Protein AF-A0A961WMA2-F1 (afdb_monomer_lite)

Sequence (64 aa):
MLGEDEDWLHELSLDMDPEDGHLWVQDINDREVPAFTQYGIECLKQIIADERASNSVPAPKRKP

pLDDT: mean 88.11, std 11.59, range [53.25, 97.38]

Radius of gyration: 12.67 Å; chains: 1; bounding box: 26×25×36 Å

Secondary structure (DSSP, 8-state):
--SS-HHHHHHHHTT--GGGTEEEEEPTTS-EEEEE-HHHHHHHHHHHHHHHHHTSSPPPP---

Foldseek 3Di:
DPLADPVVLVVLCVPDDVVQQWDWDADPVRDIDIDGDPSNVVVSVVSVVVCVVVVPDDGDDPDD

Structure (mmCIF, N/CA/C/O backbone):
data_AF-A0A961WMA2-F1
#
_entry.id   AF-A0A961WMA2-F1
#
loop_
_atom_site.group_PDB
_atom_site.id
_atom_site.type_symbol
_atom_site.label_atom_id
_atom_site.label_alt_id
_atom_site.label_comp_id
_atom_site.label_asym_id
_atom_site.label_entity_id
_atom_site.label_seq_id
_atom_site.pdbx_PDB_ins_code
_atom_site.Cartn_x
_atom_site.Cartn_y
_atom_site.Cartn_z
_atom_site.occupancy
_atom_site.B_iso_or_equiv
_atom_site.auth_seq_id
_atom_site.auth_comp_id
_atom_site.auth_asym_id
_atom_site.auth_atom_id
_atom_site.pdbx_PDB_model_num
ATOM 1 N N . MET A 1 1 ? 0.102 -12.178 5.017 1.00 66.44 1 MET A N 1
ATOM 2 C CA . MET A 1 1 ? -0.972 -11.242 4.621 1.00 66.44 1 MET A CA 1
ATOM 3 C C . MET A 1 1 ? -1.551 -10.617 5.870 1.00 66.44 1 MET A C 1
ATOM 5 O O . MET A 1 1 ? -1.639 -11.317 6.870 1.00 66.44 1 MET A O 1
ATOM 9 N N . LEU A 1 2 ? -1.890 -9.327 5.831 1.00 85.56 2 LEU A N 1
ATOM 10 C CA . LEU A 1 2 ? -2.236 -8.501 7.001 1.00 85.56 2 LEU A CA 1
ATOM 11 C C . LEU A 1 2 ? -3.500 -8.955 7.763 1.00 85.56 2 LEU A C 1
ATOM 13 O O . LEU A 1 2 ? -3.807 -8.405 8.812 1.00 85.56 2 LEU A O 1
ATOM 17 N N . GLY A 1 3 ? -4.190 -10.000 7.290 1.00 88.44 3 GLY A N 1
ATOM 18 C CA . GLY A 1 3 ? -5.370 -10.573 7.944 1.00 88.44 3 GLY A CA 1
ATOM 19 C C . GLY A 1 3 ? -6.649 -9.769 7.709 1.00 88.44 3 GLY A C 1
ATOM 20 O O . GLY A 1 3 ? -7.637 -9.994 8.415 1.00 88.44 3 GLY A O 1
ATOM 21 N N . GLU A 1 4 ? -6.597 -8.860 6.739 1.00 89.12 4 GLU A N 1
ATOM 22 C CA . GLU A 1 4 ? -7.665 -7.977 6.289 1.00 89.12 4 GLU A CA 1
ATOM 23 C C . GLU A 1 4 ? -8.163 -8.428 4.908 1.00 89.12 4 GLU A C 1
ATOM 25 O O . GLU A 1 4 ? -7.501 -9.218 4.231 1.00 89.12 4 GLU A O 1
ATOM 30 N N . ASP A 1 5 ? -9.337 -7.948 4.515 1.00 90.88 5 ASP A N 1
ATOM 31 C CA . ASP A 1 5 ? -9.931 -8.230 3.207 1.00 90.88 5 ASP A CA 1
ATOM 32 C C . ASP A 1 5 ? -9.128 -7.567 2.076 1.00 90.88 5 ASP A C 1
ATOM 34 O O . ASP A 1 5 ? -8.694 -6.423 2.206 1.00 90.88 5 ASP A O 1
ATOM 38 N N . GLU A 1 6 ? -8.913 -8.299 0.983 1.00 89.69 6 GLU A N 1
ATOM 39 C CA . GLU A 1 6 ? -8.055 -7.853 -0.122 1.00 89.69 6 GLU A CA 1
ATOM 40 C C . GLU A 1 6 ? -8.626 -6.640 -0.861 1.00 89.69 6 GLU A C 1
ATOM 42 O O . GLU A 1 6 ? -7.860 -5.734 -1.180 1.00 89.69 6 GLU A O 1
ATOM 47 N N . ASP A 1 7 ? -9.946 -6.581 -1.069 1.00 90.31 7 ASP A N 1
ATOM 48 C CA . ASP A 1 7 ? -10.587 -5.451 -1.749 1.00 90.31 7 ASP A CA 1
ATOM 49 C C . ASP A 1 7 ? -10.430 -4.179 -0.903 1.00 90.31 7 ASP A C 1
ATOM 51 O O . ASP A 1 7 ? -10.119 -3.108 -1.413 1.00 90.31 7 ASP A O 1
ATOM 55 N N . TRP A 1 8 ? -10.555 -4.295 0.421 1.00 90.38 8 TRP A N 1
ATOM 56 C CA . TRP A 1 8 ? -10.338 -3.158 1.317 1.00 90.38 8 TRP A CA 1
ATOM 57 C C . TRP A 1 8 ? -8.876 -2.719 1.396 1.00 90.38 8 TRP A C 1
ATOM 59 O O . TRP A 1 8 ? -8.595 -1.524 1.377 1.00 90.38 8 TRP A O 1
ATOM 69 N N . LEU A 1 9 ? -7.934 -3.665 1.449 1.00 92.25 9 LEU A N 1
ATOM 70 C CA . LEU A 1 9 ? -6.509 -3.334 1.368 1.00 92.25 9 LEU A CA 1
ATOM 71 C C . LEU A 1 9 ? -6.165 -2.645 0.045 1.00 92.25 9 LEU A C 1
ATOM 73 O O . LEU A 1 9 ? -5.309 -1.763 0.033 1.00 92.25 9 LEU A O 1
ATOM 77 N N . HIS A 1 10 ? -6.829 -3.037 -1.045 1.00 91.25 10 HIS A N 1
ATOM 78 C CA . HIS A 1 10 ? -6.667 -2.394 -2.336 1.00 91.25 10 HIS A CA 1
ATOM 79 C C . HIS A 1 10 ? -7.113 -0.931 -2.288 1.00 91.25 10 HIS A C 1
ATOM 81 O O . HIS A 1 10 ? -6.308 -0.069 -2.627 1.00 91.25 10 HIS A O 1
ATOM 87 N N . GLU A 1 11 ? -8.316 -0.641 -1.784 1.00 92.12 11 GLU A N 1
ATOM 88 C CA . GLU A 1 11 ? -8.814 0.737 -1.644 1.00 92.12 11 GLU A CA 1
ATOM 89 C C . GLU A 1 11 ? -7.866 1.609 -0.811 1.00 92.12 11 GLU A C 1
ATOM 91 O O . GLU A 1 11 ? -7.503 2.700 -1.234 1.00 92.12 11 GLU A O 1
ATOM 96 N N . LEU A 1 12 ? -7.379 1.104 0.328 1.00 92.56 12 LEU A N 1
ATOM 97 C CA . LEU A 1 12 ? -6.420 1.844 1.159 1.00 92.56 12 LEU A CA 1
ATOM 98 C C . LEU A 1 12 ? -5.071 2.073 0.466 1.00 92.56 12 LEU A C 1
ATOM 100 O O . LEU A 1 12 ? -4.411 3.078 0.710 1.00 92.56 12 LEU A O 1
ATOM 104 N N . SER A 1 13 ? -4.635 1.143 -0.387 1.00 93.56 13 SER A N 1
ATOM 105 C CA . SER A 1 13 ? -3.381 1.299 -1.131 1.00 93.56 13 SER A CA 1
ATOM 106 C C . SER A 1 13 ? -3.460 2.345 -2.244 1.00 93.56 13 SER A C 1
ATOM 108 O O . SER A 1 13 ? -2.417 2.807 -2.701 1.00 93.56 13 SER A O 1
ATOM 110 N N . LEU A 1 14 ? -4.665 2.753 -2.668 1.00 91.62 14 LEU A N 1
ATOM 111 C CA . LEU A 1 14 ? -4.837 3.810 -3.670 1.00 91.62 14 LEU A CA 1
ATOM 112 C C . LEU A 1 14 ? -4.379 5.183 -3.159 1.00 91.62 14 LEU A C 1
ATOM 114 O O . LEU A 1 14 ? -4.029 6.033 -3.974 1.00 91.62 14 LEU A O 1
ATOM 118 N N . ASP A 1 15 ? -4.329 5.373 -1.839 1.00 90.75 15 ASP A N 1
ATOM 119 C CA . ASP A 1 15 ? -3.824 6.595 -1.203 1.00 90.75 15 ASP A CA 1
ATOM 120 C C . ASP A 1 15 ? -2.288 6.621 -1.075 1.00 90.75 15 ASP A C 1
ATOM 122 O O . ASP A 1 15 ? -1.729 7.605 -0.595 1.00 90.75 15 ASP A O 1
ATOM 126 N N . MET A 1 16 ? -1.594 5.549 -1.475 1.00 94.88 16 MET A N 1
ATOM 127 C CA . MET A 1 16 ? -0.136 5.447 -1.386 1.00 94.88 16 MET A CA 1
ATOM 128 C C . MET A 1 16 ? 0.552 5.845 -2.690 1.00 94.88 16 MET A C 1
ATOM 130 O O . MET A 1 16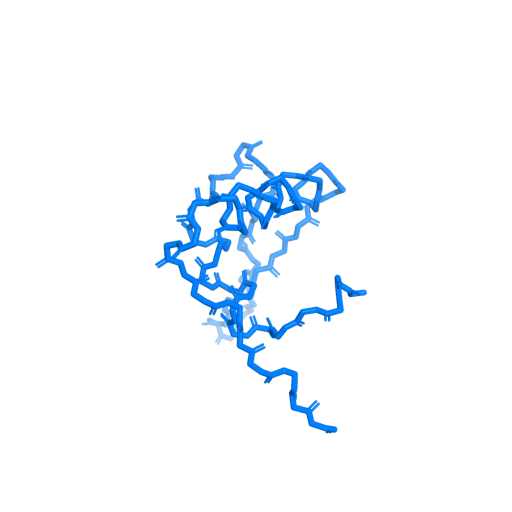 ? 0.227 5.323 -3.763 1.00 94.88 16 MET A O 1
ATOM 134 N N . ASP A 1 17 ? 1.603 6.653 -2.568 1.00 95.25 17 ASP A N 1
ATOM 135 C CA . ASP A 1 17 ? 2.489 7.006 -3.674 1.00 95.25 17 ASP A CA 1
ATOM 136 C C . ASP A 1 17 ? 3.627 5.974 -3.857 1.00 95.25 17 ASP A C 1
ATOM 138 O O . ASP A 1 17 ? 3.926 5.176 -2.958 1.00 95.25 17 ASP A O 1
ATOM 142 N N . PRO A 1 18 ? 4.354 5.993 -4.996 1.00 95.38 18 PRO A N 1
ATOM 143 C CA . PRO A 1 18 ? 5.538 5.151 -5.189 1.00 95.38 18 PRO A CA 1
ATOM 144 C C . PRO A 1 18 ? 6.611 5.306 -4.103 1.00 95.38 18 PRO A C 1
ATOM 146 O O . PRO A 1 18 ? 7.303 4.339 -3.773 1.00 95.38 18 PRO A O 1
ATOM 149 N N . GLU A 1 19 ? 6.744 6.505 -3.530 1.00 96.88 19 GLU A N 1
ATOM 150 C CA . GLU A 1 19 ? 7.681 6.807 -2.438 1.00 96.88 19 GLU A CA 1
ATOM 151 C C . GLU A 1 19 ? 7.287 6.127 -1.120 1.00 96.88 19 GLU A C 1
ATOM 153 O O . GLU A 1 19 ? 8.160 5.758 -0.332 1.00 96.88 19 GLU A O 1
ATOM 158 N N . ASP A 1 20 ? 5.996 5.844 -0.933 1.00 97.06 20 ASP A N 1
ATOM 159 C CA . ASP A 1 20 ? 5.497 5.031 0.175 1.00 97.06 20 ASP A CA 1
ATOM 160 C C . ASP A 1 20 ? 5.751 3.541 -0.051 1.00 97.06 20 ASP A C 1
ATOM 162 O O . ASP A 1 20 ? 5.410 2.717 0.788 1.00 97.06 20 ASP A O 1
ATOM 166 N N . GLY A 1 21 ? 6.372 3.157 -1.168 1.00 96.38 21 GLY A N 1
ATOM 167 C CA . GLY A 1 21 ? 6.711 1.774 -1.464 1.00 96.38 21 GLY A CA 1
ATOM 168 C C . GLY A 1 21 ? 5.545 0.947 -2.003 1.00 96.38 21 GLY A C 1
ATOM 169 O O . GLY A 1 21 ? 5.635 -0.283 -1.926 1.00 96.38 21 GLY A O 1
ATOM 170 N N . HIS A 1 22 ? 4.501 1.598 -2.534 1.00 96.81 22 HIS A N 1
ATOM 171 C CA . HIS A 1 22 ? 3.434 0.997 -3.337 1.00 96.81 22 HIS A CA 1
ATOM 172 C C . HIS A 1 22 ? 3.768 1.119 -4.830 1.00 96.81 22 HIS A C 1
ATOM 174 O O . HIS A 1 22 ? 3.953 2.208 -5.361 1.00 96.81 22 HIS A O 1
ATOM 180 N N . LEU A 1 23 ? 3.896 -0.011 -5.514 1.00 95.00 23 LEU A N 1
ATOM 181 C CA . LEU A 1 23 ? 4.326 -0.086 -6.907 1.00 95.00 23 LEU A CA 1
ATOM 182 C C . LEU A 1 23 ? 3.310 -0.871 -7.733 1.00 95.00 23 LEU A C 1
ATOM 184 O O . LEU A 1 23 ? 2.635 -1.756 -7.217 1.00 95.00 23 LEU A O 1
ATOM 188 N N . TRP A 1 24 ? 3.288 -0.621 -9.039 1.00 92.62 24 TRP A N 1
ATOM 189 C CA . TRP A 1 24 ? 2.505 -1.399 -9.994 1.00 92.62 24 TRP A CA 1
ATOM 190 C C . TRP A 1 24 ? 3.421 -2.285 -10.831 1.00 92.62 24 TRP A C 1
ATOM 192 O O . TRP A 1 24 ? 4.385 -1.811 -11.436 1.00 92.62 24 TRP A O 1
ATOM 202 N N . VAL A 1 25 ? 3.134 -3.585 -10.854 1.00 93.12 25 VAL A N 1
ATOM 203 C CA . VAL A 1 25 ? 3.826 -4.550 -11.710 1.00 93.12 25 VAL A CA 1
ATOM 204 C C . VAL A 1 25 ? 2.942 -4.844 -12.907 1.00 93.12 25 VAL A C 1
ATOM 206 O O . VAL A 1 25 ? 1.851 -5.392 -12.755 1.00 93.12 25 VAL A O 1
ATOM 209 N N . GLN A 1 26 ? 3.439 -4.496 -14.091 1.00 94.88 26 GLN A N 1
ATOM 210 C CA . GLN A 1 26 ? 2.780 -4.768 -15.360 1.00 94.88 26 GLN A CA 1
ATOM 211 C C . GLN A 1 26 ? 3.306 -6.080 -15.962 1.00 94.88 26 GLN A C 1
ATOM 213 O O . GLN A 1 26 ? 4.514 -6.268 -16.118 1.00 94.88 26 GLN A O 1
ATOM 218 N N . ASP A 1 27 ? 2.397 -6.992 -16.296 1.00 92.88 27 ASP A N 1
ATOM 219 C CA . ASP A 1 27 ? 2.677 -8.205 -17.067 1.00 92.88 27 ASP A CA 1
ATOM 220 C C . ASP A 1 27 ? 2.650 -7.921 -18.581 1.00 92.88 27 ASP A C 1
ATOM 222 O O . ASP A 1 27 ? 2.059 -6.949 -19.046 1.00 92.88 27 ASP A O 1
ATOM 226 N N . IL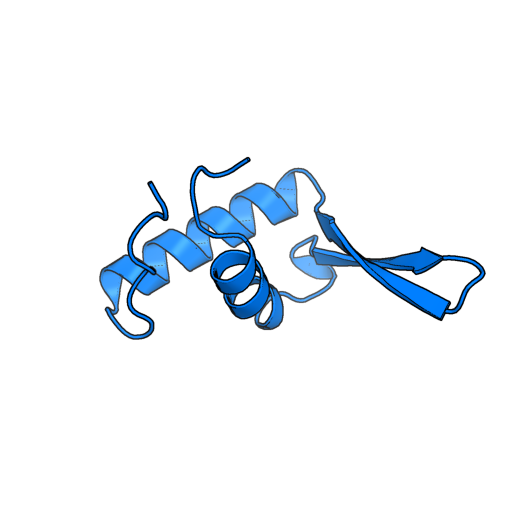E A 1 28 ? 3.220 -8.829 -19.376 1.00 95.06 28 ILE A N 1
ATOM 227 C CA . ILE A 1 28 ? 3.235 -8.778 -20.847 1.00 95.06 28 ILE A CA 1
ATOM 228 C C . ILE A 1 28 ? 1.841 -8.876 -21.487 1.00 95.06 28 ILE A C 1
ATOM 230 O O . ILE A 1 28 ? 1.707 -8.668 -22.690 1.00 95.06 28 ILE A O 1
ATOM 234 N N . ASN A 1 29 ? 0.820 -9.232 -20.703 1.00 95.94 29 ASN A N 1
ATOM 235 C CA . ASN A 1 29 ? -0.579 -9.317 -21.125 1.00 95.94 29 ASN A CA 1
ATOM 236 C C . ASN A 1 29 ? -1.408 -8.105 -20.661 1.00 95.94 29 ASN A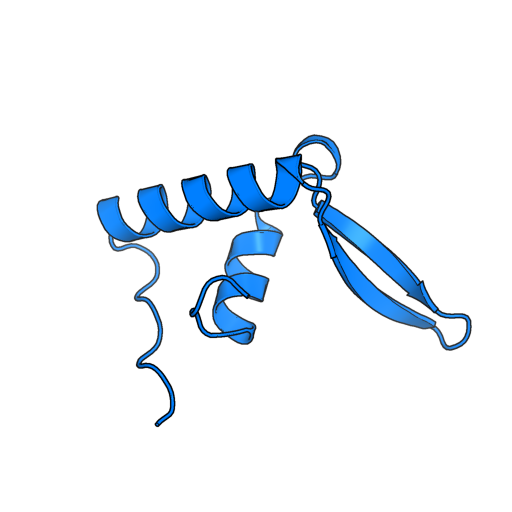 C 1
ATOM 238 O O . ASN A 1 29 ? -2.613 -8.250 -20.449 1.00 95.94 29 ASN A O 1
ATOM 242 N N . ASP A 1 30 ? -0.764 -6.957 -20.425 1.00 90.44 30 ASP A N 1
ATOM 243 C CA . ASP A 1 30 ? -1.395 -5.714 -19.956 1.00 90.44 30 ASP A CA 1
ATOM 244 C C . ASP A 1 30 ? -2.189 -5.881 -18.647 1.00 90.44 30 ASP A C 1
ATOM 246 O O . ASP A 1 30 ? -3.196 -5.215 -18.409 1.00 90.44 30 ASP A O 1
ATOM 250 N N . ARG A 1 31 ? -1.749 -6.803 -17.781 1.00 93.38 31 ARG A N 1
ATOM 251 C CA . ARG A 1 31 ? -2.290 -6.944 -16.425 1.00 93.38 31 ARG A CA 1
ATOM 252 C C . ARG A 1 31 ? -1.414 -6.191 -15.451 1.00 93.38 31 ARG A C 1
ATOM 254 O O . ARG A 1 31 ? -0.204 -6.387 -15.451 1.00 93.38 31 ARG A O 1
ATOM 261 N N . GLU A 1 32 ? -2.039 -5.414 -14.586 1.00 91.50 32 GLU A N 1
ATOM 262 C CA . GLU A 1 32 ? -1.360 -4.690 -13.521 1.00 91.50 32 GLU A CA 1
ATOM 263 C C . GLU A 1 32 ? -1.751 -5.289 -12.174 1.00 91.50 32 GLU A C 1
ATOM 265 O O . GLU A 1 32 ? -2.920 -5.594 -11.928 1.00 91.50 32 GLU A O 1
ATOM 270 N N . VAL A 1 33 ? -0.759 -5.495 -11.312 1.00 91.62 33 VAL A N 1
ATOM 271 C CA . VAL A 1 33 ? -0.973 -5.930 -9.931 1.00 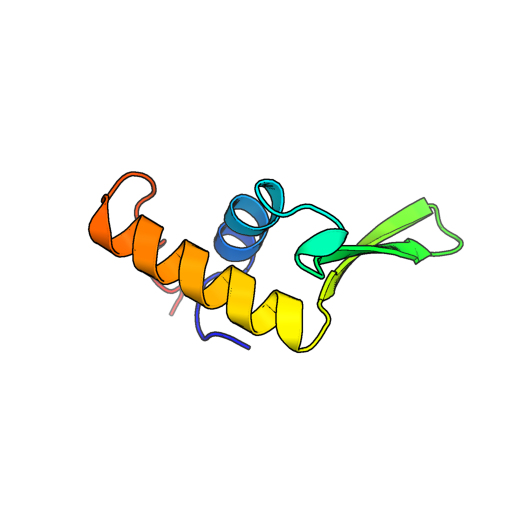91.62 33 VAL A CA 1
ATOM 272 C C . VAL A 1 33 ? -0.170 -5.049 -8.978 1.00 91.62 33 VAL A C 1
ATOM 274 O O . VAL A 1 33 ? 0.967 -4.687 -9.302 1.00 91.62 33 VAL A O 1
ATOM 277 N N . PRO A 1 34 ? -0.723 -4.711 -7.803 1.00 92.62 34 PRO A N 1
ATOM 278 C CA . PRO A 1 34 ? 0.012 -3.954 -6.806 1.00 92.62 34 PRO A CA 1
ATOM 279 C C . PRO A 1 34 ? 1.126 -4.814 -6.198 1.00 92.62 34 PRO A C 1
ATOM 281 O O . PRO A 1 34 ? 0.966 -6.010 -5.937 1.00 92.62 34 PRO A O 1
ATOM 284 N N . ALA A 1 35 ? 2.267 -4.187 -5.946 1.00 93.88 35 ALA A N 1
ATOM 285 C CA . ALA A 1 35 ? 3.409 -4.756 -5.254 1.00 93.88 35 ALA A CA 1
ATOM 286 C C . ALA A 1 35 ? 3.887 -3.792 -4.170 1.00 93.88 35 ALA A C 1
ATOM 288 O O . ALA A 1 35 ? 3.863 -2.576 -4.339 1.00 93.88 35 ALA A O 1
ATOM 289 N N . PHE A 1 36 ? 4.363 -4.346 -3.058 1.00 96.31 36 PHE A N 1
ATOM 290 C CA . PHE A 1 36 ? 4.792 -3.561 -1.908 1.00 96.31 36 PHE A CA 1
ATOM 291 C C . PHE A 1 36 ? 6.228 -3.894 -1.542 1.00 96.31 36 PHE A C 1
ATOM 293 O O . PHE A 1 36 ? 6.620 -5.063 -1.469 1.00 96.31 36 PHE A O 1
ATOM 300 N N . THR A 1 37 ? 7.013 -2.859 -1.263 1.00 97.00 37 THR A N 1
ATOM 301 C CA . THR A 1 37 ? 8.283 -3.036 -0.554 1.00 97.00 37 THR A CA 1
ATOM 302 C C . THR A 1 37 ? 8.016 -3.365 0.917 1.00 97.00 37 THR A C 1
ATOM 304 O O . THR A 1 37 ? 6.904 -3.200 1.418 1.00 97.00 37 THR A O 1
ATOM 307 N N . GLN A 1 38 ? 9.048 -3.777 1.659 1.00 96.69 38 GLN A N 1
ATOM 308 C CA . GLN A 1 38 ? 8.910 -3.955 3.107 1.00 96.69 38 GLN A CA 1
ATOM 309 C C . GLN A 1 38 ? 8.466 -2.656 3.801 1.00 96.69 38 GLN A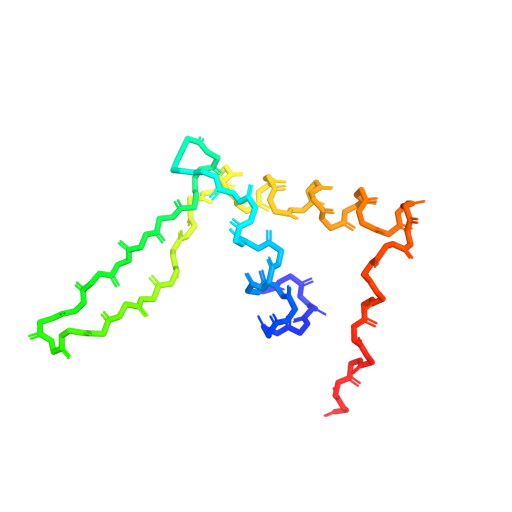 C 1
ATOM 311 O O . GLN A 1 38 ? 7.652 -2.713 4.717 1.00 96.69 38 GLN A O 1
ATOM 316 N N . TYR A 1 39 ? 8.969 -1.502 3.346 1.00 97.38 39 TYR A N 1
ATOM 317 C CA . TYR A 1 39 ? 8.553 -0.191 3.846 1.00 97.38 39 TYR A CA 1
ATOM 318 C C . TYR A 1 39 ? 7.086 0.098 3.512 1.00 97.38 39 TYR A C 1
ATOM 320 O O . TYR A 1 39 ? 6.337 0.482 4.402 1.00 97.38 39 TYR A O 1
ATOM 328 N N . GLY A 1 40 ? 6.641 -0.211 2.290 1.00 96.88 40 GLY A N 1
ATOM 329 C CA . GLY A 1 40 ? 5.241 -0.018 1.904 1.00 96.88 40 GLY A CA 1
ATOM 330 C C . GLY A 1 40 ? 4.253 -0.866 2.689 1.00 96.88 40 GLY A C 1
ATOM 331 O O . GLY A 1 40 ? 3.156 -0.410 2.990 1.00 96.88 40 GLY A O 1
ATOM 332 N N . ILE A 1 41 ? 4.660 -2.051 3.144 1.00 96.56 41 ILE A N 1
ATOM 333 C CA . ILE A 1 41 ? 3.853 -2.815 4.100 1.00 96.56 41 ILE A CA 1
ATOM 334 C C . ILE A 1 41 ? 3.729 -2.095 5.453 1.00 96.56 41 ILE A C 1
ATOM 336 O O . ILE A 1 41 ? 2.668 -2.165 6.072 1.00 96.56 41 ILE A O 1
ATOM 340 N N . GLU A 1 42 ? 4.770 -1.409 5.933 1.00 97.00 42 GLU A N 1
ATOM 341 C CA . GLU A 1 42 ? 4.679 -0.621 7.170 1.00 97.00 42 GLU A CA 1
ATOM 342 C C . GLU A 1 42 ? 3.834 0.651 6.982 1.00 97.00 42 GLU A C 1
ATOM 344 O O . GLU A 1 42 ? 3.007 0.945 7.844 1.00 97.00 42 GLU A O 1
ATOM 349 N N . CYS A 1 43 ? 3.947 1.342 5.843 1.00 96.38 43 CYS A N 1
ATOM 350 C CA . CYS A 1 43 ? 3.076 2.474 5.504 1.00 96.38 43 CYS A CA 1
ATOM 351 C C . CYS A 1 43 ? 1.599 2.062 5.448 1.00 96.38 43 CYS A C 1
ATOM 353 O O . CYS A 1 43 ? 0.759 2.688 6.091 1.00 96.38 43 CYS A O 1
ATOM 355 N N . LEU A 1 44 ? 1.281 0.949 4.778 1.00 95.50 44 LEU A N 1
ATOM 356 C CA . LEU A 1 44 ? -0.091 0.444 4.691 1.00 95.50 44 LEU A CA 1
ATOM 357 C C . LEU A 1 44 ? -0.671 0.090 6.073 1.00 95.50 44 LEU A C 1
ATOM 359 O O . LEU A 1 44 ? -1.844 0.338 6.341 1.00 95.50 44 LEU A O 1
ATOM 363 N N . LYS A 1 45 ? 0.146 -0.440 6.995 1.00 94.75 45 LYS A N 1
ATOM 364 C CA . LYS A 1 45 ? -0.280 -0.663 8.390 1.00 94.75 45 LYS A CA 1
ATOM 365 C C . LYS A 1 45 ? -0.605 0.640 9.118 1.00 94.75 45 LYS A C 1
ATOM 367 O O . LYS A 1 45 ? -1.517 0.634 9.946 1.00 94.75 45 LYS A O 1
ATOM 372 N N . GLN A 1 46 ? 0.127 1.721 8.844 1.00 94.75 46 GLN A N 1
ATOM 373 C CA . GLN A 1 46 ? -0.153 3.027 9.437 1.00 94.75 46 GLN A CA 1
ATOM 374 C C . GLN A 1 46 ? -1.483 3.586 8.920 1.00 94.75 46 GLN A C 1
ATOM 376 O O . GLN A 1 46 ? -2.321 3.963 9.733 1.00 94.75 46 GLN A O 1
ATOM 381 N N . ILE A 1 47 ? -1.732 3.509 7.609 1.00 93.94 47 ILE A N 1
ATOM 382 C CA . ILE A 1 47 ? -3.014 3.905 7.000 1.00 93.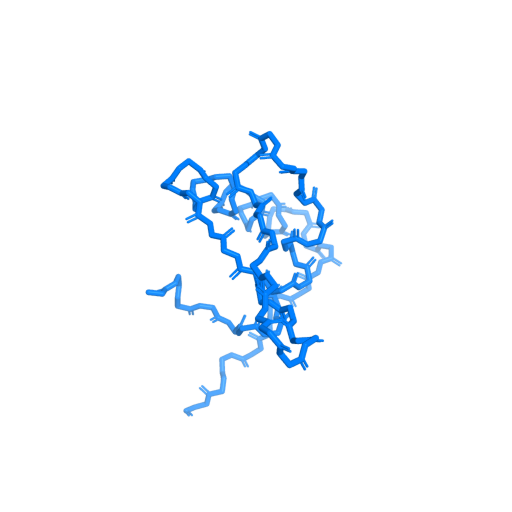94 47 ILE A CA 1
ATOM 383 C C . ILE A 1 47 ? -4.176 3.123 7.631 1.00 93.94 47 ILE A C 1
ATOM 385 O O . ILE A 1 47 ? -5.164 3.709 8.060 1.00 93.94 47 ILE A O 1
ATOM 389 N N . ILE A 1 48 ? -4.034 1.802 7.797 1.00 92.62 48 ILE A N 1
ATOM 390 C CA . ILE A 1 48 ? -5.030 0.961 8.486 1.00 92.62 48 ILE A CA 1
ATOM 391 C C . ILE A 1 48 ? -5.298 1.445 9.921 1.00 92.62 48 ILE A C 1
ATOM 393 O O . ILE A 1 48 ? -6.438 1.399 10.393 1.00 92.62 48 ILE A O 1
ATOM 397 N N . ALA A 1 49 ? -4.258 1.855 10.651 1.00 92.56 49 ALA A N 1
ATOM 398 C CA . ALA A 1 49 ? -4.399 2.349 12.017 1.00 92.56 49 ALA A CA 1
ATOM 399 C C . ALA A 1 49 ? -5.135 3.697 12.059 1.00 92.56 49 ALA A C 1
ATOM 401 O O . ALA A 1 49 ? -6.039 3.867 12.882 1.00 92.56 49 ALA A O 1
ATOM 402 N N . ASP A 1 50 ? -4.794 4.608 11.149 1.00 91.62 50 ASP A N 1
ATOM 403 C CA . ASP A 1 50 ? -5.414 5.928 11.033 1.00 91.62 50 ASP A CA 1
ATOM 404 C C . ASP A 1 50 ? -6.886 5.812 10.611 1.00 91.62 50 ASP A C 1
ATOM 406 O O . ASP A 1 50 ? -7.759 6.484 11.167 1.00 91.62 50 ASP A O 1
ATOM 410 N N . GLU A 1 51 ? -7.193 4.875 9.715 1.00 89.31 51 GLU A N 1
ATOM 411 C CA . GLU A 1 51 ? -8.553 4.601 9.264 1.00 89.31 51 GLU A CA 1
ATOM 412 C C . GLU A 1 51 ? -9.438 4.070 10.402 1.00 89.31 51 GLU A C 1
ATOM 414 O O . GLU A 1 51 ? -10.555 4.530 10.640 1.00 89.31 51 GLU A O 1
ATOM 419 N N . ARG A 1 52 ? -8.899 3.157 11.216 1.00 87.25 52 ARG A N 1
ATOM 420 C CA . ARG A 1 52 ? -9.591 2.664 12.418 1.00 87.25 52 ARG A CA 1
ATOM 421 C C . ARG A 1 52 ? -9.811 3.753 13.464 1.00 87.25 52 ARG A C 1
ATOM 423 O O . ARG A 1 52 ? -10.800 3.689 14.192 1.00 87.25 52 ARG A O 1
ATOM 430 N N . ALA A 1 53 ? -8.898 4.717 13.567 1.00 89.62 53 ALA A N 1
ATOM 431 C CA . ALA A 1 53 ? -9.017 5.830 14.503 1.00 89.62 53 ALA A CA 1
ATOM 432 C C . ALA A 1 53 ? -10.028 6.887 14.030 1.00 89.62 53 ALA A C 1
ATOM 434 O O . ALA A 1 53 ? -10.711 7.487 14.861 1.00 89.62 53 ALA A O 1
ATOM 435 N N . SER A 1 54 ? -10.133 7.106 12.715 1.00 85.75 54 SER A N 1
ATOM 436 C CA . SER A 1 54 ? -11.037 8.092 12.112 1.00 85.75 54 SER A CA 1
ATOM 437 C C . SER A 1 54 ? -12.444 7.544 11.836 1.00 85.75 54 SER A C 1
ATOM 439 O O . SER A 1 54 ? -13.404 8.314 11.808 1.00 85.75 54 SER A O 1
ATOM 441 N N . ASN A 1 55 ? -12.584 6.217 11.715 1.00 74.19 55 ASN A N 1
ATOM 442 C CA . ASN A 1 55 ? -13.831 5.510 11.419 1.00 74.19 55 ASN A CA 1
ATOM 443 C C . ASN A 1 55 ? -14.465 5.962 10.081 1.00 74.19 55 ASN A C 1
ATOM 445 O O . ASN A 1 55 ? -15.696 5.982 9.958 1.00 74.19 55 ASN A O 1
ATOM 449 N N . SER A 1 56 ? -13.634 6.345 9.103 1.00 67.62 56 SER A N 1
ATOM 450 C CA . SER A 1 56 ? -14.044 6.954 7.826 1.00 67.62 56 SER A CA 1
ATOM 451 C C . SER A 1 56 ? -14.391 5.910 6.750 1.00 67.62 56 SER A C 1
ATOM 453 O O . SER A 1 56 ? -15.274 6.137 5.924 1.00 67.62 56 SER A O 1
ATOM 455 N N . VAL A 1 57 ? -13.784 4.728 6.821 1.00 66.00 57 VAL A N 1
ATOM 456 C CA . VAL A 1 57 ? -13.953 3.557 5.965 1.00 66.00 57 VAL A CA 1
ATOM 457 C C . VAL A 1 57 ? -14.126 2.353 6.895 1.00 66.00 57 VAL A C 1
ATOM 459 O O . VAL A 1 57 ? -13.168 1.886 7.516 1.00 66.00 57 VAL A O 1
ATOM 462 N N . PRO A 1 58 ? -15.351 1.829 7.060 1.00 66.25 58 PRO A N 1
ATOM 463 C CA . PRO A 1 58 ? -15.566 0.679 7.923 1.00 66.25 58 PRO A CA 1
ATOM 464 C C . PRO A 1 58 ? -14.827 -0.539 7.364 1.00 66.25 58 PRO A C 1
ATOM 466 O O . PRO A 1 58 ? -15.066 -0.945 6.227 1.00 66.25 58 PRO A O 1
ATOM 469 N N . ALA A 1 59 ? -13.969 -1.148 8.188 1.00 65.50 59 ALA A N 1
ATOM 470 C CA . ALA A 1 59 ? -13.327 -2.411 7.843 1.00 65.50 59 ALA A CA 1
ATOM 471 C C . ALA A 1 59 ? -14.406 -3.448 7.471 1.00 65.50 59 ALA A C 1
ATOM 473 O O . ALA A 1 59 ? -15.395 -3.601 8.208 1.00 65.50 59 ALA A O 1
ATOM 474 N N . PRO A 1 60 ? -14.266 -4.160 6.343 1.00 67.50 60 PRO A N 1
ATOM 475 C CA . PRO A 1 60 ? -15.260 -5.135 5.933 1.00 67.50 60 PRO A CA 1
ATOM 476 C C . PRO A 1 60 ? -15.357 -6.264 6.958 1.00 67.50 60 PRO A C 1
ATOM 478 O O . PRO A 1 60 ? -14.389 -6.658 7.614 1.00 67.50 60 PRO A O 1
ATOM 481 N N . LYS A 1 61 ? -16.564 -6.820 7.096 1.00 60.56 61 LYS A N 1
ATOM 482 C CA . LYS A 1 61 ? -16.758 -8.031 7.895 1.00 60.56 61 LYS A CA 1
ATOM 483 C C . LYS A 1 61 ? -15.932 -9.141 7.255 1.00 60.56 61 LYS A C 1
ATOM 485 O O . LYS A 1 61 ? -16.194 -9.493 6.108 1.00 60.56 61 LYS A O 1
ATOM 490 N N . ARG A 1 62 ? -14.970 -9.691 8.003 1.00 58.34 62 ARG A N 1
ATOM 491 C CA . ARG A 1 62 ? -14.197 -10.872 7.595 1.00 58.34 62 ARG A CA 1
ATOM 492 C C . ARG A 1 62 ? -15.143 -11.917 6.999 1.00 58.34 62 ARG A C 1
ATOM 494 O O . ARG A 1 62 ? -16.080 -12.342 7.680 1.00 58.34 62 ARG A O 1
ATOM 501 N N . LYS A 1 63 ? -14.919 -12.297 5.736 1.00 53.25 63 LYS A N 1
ATOM 502 C CA . LYS A 1 63 ? -15.596 -13.458 5.145 1.00 53.25 63 LYS A CA 1
ATOM 503 C C . LYS A 1 63 ? -15.188 -14.700 5.968 1.00 53.25 63 LYS A C 1
ATOM 505 O O . LYS A 1 63 ? -14.020 -14.778 6.353 1.00 53.25 63 LYS A O 1
ATOM 510 N N . PRO A 1 64 ? -16.143 -15.576 6.333 1.00 57.53 64 PRO A N 1
ATOM 511 C CA . PRO A 1 64 ? -15.885 -16.752 7.166 1.00 57.53 64 PRO A CA 1
ATOM 512 C C . PRO A 1 64 ? -14.946 -17.759 6.500 1.00 57.53 64 PRO A C 1
ATOM 514 O O . PRO A 1 64 ? -14.922 -17.808 5.249 1.00 57.53 64 PRO A O 1
#